Protein AF-A0A6S7JNU3-F1 (afdb_monomer)

Organism: Paramuricea clavata (NCBI:txid317549)

pLDDT: mean 73.4, std 26.97, range [26.23, 98.69]

Foldseek 3Di:
DDKDWPFDDDDDDDDDDDDDDDDDDDDDDDDDDDDDDPPDDPPDDDDLDDDDFDEWEDEPNWIKTADQPFQWIWIDDPSDTDTDDDGFPEWEAYLQGIWGAHPQQWIWGADACDPVRNRHDDIDTDDDGFPYKYDYHHRTIMGHD

Solvent-accessible surface area (backbone atoms only — not comparable to full-atom values): 9155 Å² total; per-residue (Å²): 135,60,84,47,72,63,81,56,97,76,86,90,80,92,85,88,88,85,91,81,88,80,77,92,74,84,88,81,81,88,83,82,86,91,79,96,71,85,77,84,73,73,92,66,88,74,85,84,82,91,69,80,69,69,39,72,28,72,27,78,92,45,37,36,32,16,21,79,90,75,14,46,29,33,36,59,50,99,92,41,79,42,82,45,91,66,60,24,62,38,50,18,34,17,63,49,39,40,37,30,20,26,92,81,20,41,32,33,38,56,36,72,58,40,96,92,36,74,85,33,79,50,74,44,78,48,90,65,65,25,78,43,59,47,34,39,56,75,58,36,37,40,33,36,100

Mean predicted aligned error: 12.1 Å

Secondary structure (DSSP, 8-state):
-PEEE--SS--------------S-------------------------SS---EEEEETTEEEEE-TTT-EEEEEETTEEEEEEEE-SEEEEETTEEEEE-TT-EEEEEE--BTTBTT-SEEEEEEEE-SEEEE-STT-EEEE-

Nearest PDB structures (foldseek):
  4rus-assembly3_E  TM=9.353E-01  e=7.979E-09  Cyprinus carpio
  6n01-assembly2_A  TM=5.503E-01  e=9.941E-02  Citrobacter koseri ATCC BAA-895
  8f5o-assembly1_F  TM=5.790E-01  e=1.498E-01  Leishmania tarentolae
  6zx9-assembly1_A  TM=4.313E-01  e=4.298E-01  Homo sapiens
  8r8r-assembly1_A  TM=2.812E-01  e=8.843E-02  Homo sapiens

Radius of gyration: 16.88 Å; Cα contacts (8 Å, |Δi|>4): 269; chains: 1; bounding box: 43×39×38 Å

Sequence (145 aa):
MLLKQIKPNVSPIFGFFILLSLSNEEIITATEAADNVTRQFSHEWKAVNEITITQIDSGGGQTWATRIDNGHIFALQNGAWIQIDGLLTHVTVGKSGVWGVNQGDDIFFRQGATPGAPYGIGWRKLDGLLKQIDAGSSGIVYGVD

Structure (mmCIF, N/CA/C/O backbone):
data_AF-A0A6S7JNU3-F1
#
_entry.id   AF-A0A6S7JNU3-F1
#
loop_
_atom_site.group_PDB
_atom_site.id
_atom_site.type_symbol
_atom_site.label_atom_id
_atom_site.label_alt_id
_atom_site.label_comp_id
_atom_site.label_asym_id
_atom_site.label_entity_id
_atom_site.label_seq_id
_atom_site.pdbx_PDB_ins_code
_atom_site.Cartn_x
_atom_site.Cartn_y
_atom_site.Cartn_z
_atom_site.occupancy
_atom_site.B_iso_or_equiv
_atom_site.auth_seq_id
_atom_site.auth_comp_id
_atom_site.auth_asym_id
_atom_site.auth_atom_id
_atom_site.pdbx_PDB_model_num
ATOM 1 N N . MET A 1 1 ? -6.536 -9.010 20.816 1.00 41.31 1 MET A N 1
ATOM 2 C CA . MET A 1 1 ? -5.802 -9.070 19.540 1.00 41.31 1 MET A CA 1
ATOM 3 C C . MET A 1 1 ? -6.269 -10.315 18.806 1.00 41.31 1 MET A C 1
ATOM 5 O O . MET A 1 1 ? -5.889 -11.410 19.206 1.00 41.31 1 MET A O 1
ATOM 9 N N . LEU A 1 2 ? -7.183 -10.169 17.842 1.00 39.56 2 LEU A N 1
ATOM 10 C CA . LEU A 1 2 ? -7.596 -11.268 16.967 1.00 39.56 2 LEU A CA 1
ATOM 11 C C . LEU A 1 2 ? -6.866 -11.119 15.629 1.00 39.56 2 LEU A C 1
ATOM 13 O O . LEU A 1 2 ? -6.884 -10.050 15.030 1.00 39.56 2 LEU A O 1
ATOM 17 N N . LEU A 1 3 ? -6.233 -12.195 15.160 1.00 30.33 3 LEU A N 1
ATOM 18 C CA . LEU A 1 3 ? -5.698 -12.265 13.804 1.00 30.33 3 LEU A CA 1
ATOM 19 C C . LEU A 1 3 ? -6.843 -12.642 12.864 1.00 30.33 3 LEU A C 1
ATOM 21 O O . LEU A 1 3 ? -7.423 -13.723 12.999 1.00 30.33 3 LEU A O 1
ATOM 25 N N . LYS A 1 4 ? -7.176 -11.765 11.918 1.00 41.12 4 LYS A N 1
ATOM 26 C CA . LYS A 1 4 ? -8.163 -12.061 10.875 1.00 41.12 4 LYS A CA 1
ATOM 27 C C . LYS A 1 4 ? -7.435 -12.383 9.572 1.00 41.12 4 LYS A C 1
ATOM 29 O O . LYS A 1 4 ? -6.571 -11.632 9.131 1.00 41.12 4 LYS A O 1
ATOM 34 N N . GLN A 1 5 ? -7.788 -13.509 8.955 1.00 38.88 5 GLN A N 1
ATOM 35 C CA . GLN A 1 5 ? -7.345 -13.876 7.608 1.00 38.88 5 GLN A CA 1
ATOM 36 C C . GLN A 1 5 ? -8.447 -13.522 6.605 1.00 38.88 5 GLN A C 1
ATOM 38 O O . GLN A 1 5 ? -9.581 -13.982 6.756 1.00 38.88 5 GLN A O 1
ATOM 43 N N . ILE A 1 6 ? -8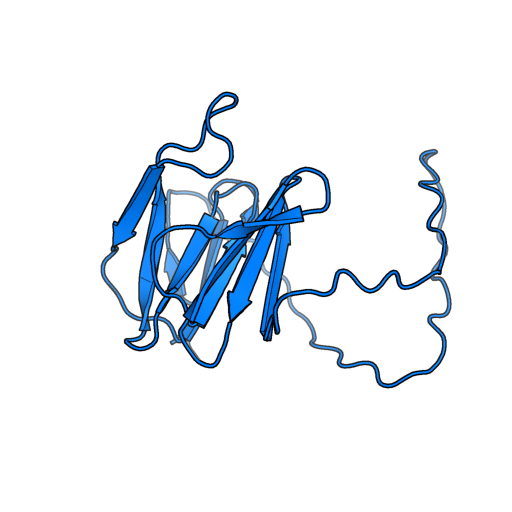.116 -12.765 5.557 1.00 45.22 6 ILE A N 1
ATOM 44 C CA . ILE A 1 6 ? -9.033 -12.486 4.443 1.00 45.22 6 ILE A CA 1
ATOM 45 C C . ILE A 1 6 ? -8.802 -13.582 3.390 1.00 45.22 6 ILE A C 1
ATOM 47 O O . ILE A 1 6 ? -7.807 -13.564 2.672 1.00 45.22 6 ILE A O 1
ATOM 51 N N . LYS A 1 7 ? -9.664 -14.606 3.346 1.00 35.78 7 LYS A N 1
ATOM 52 C CA . LYS A 1 7 ? -9.433 -15.820 2.534 1.00 35.78 7 LYS A CA 1
ATOM 53 C C . LYS A 1 7 ? -9.807 -15.647 1.051 1.00 35.78 7 LYS A C 1
ATOM 55 O O . LYS A 1 7 ? -10.945 -15.291 0.753 1.00 35.78 7 LYS A O 1
ATOM 60 N N . PRO A 1 8 ? -8.953 -16.136 0.135 1.00 33.09 8 PRO A N 1
ATOM 61 C CA . PRO A 1 8 ? -9.324 -17.148 -0.850 1.00 33.09 8 PRO A CA 1
ATOM 62 C C . PRO A 1 8 ? -8.636 -18.482 -0.493 1.00 33.09 8 PRO A C 1
ATOM 64 O O . PRO A 1 8 ? -7.469 -18.506 -0.122 1.00 33.09 8 PRO A O 1
ATOM 67 N N . ASN A 1 9 ? -9.393 -19.583 -0.531 1.00 38.06 9 ASN A N 1
ATOM 68 C CA . ASN A 1 9 ? -9.037 -20.930 -0.047 1.00 38.06 9 ASN A CA 1
ATOM 69 C C . ASN A 1 9 ? -7.554 -21.343 -0.166 1.00 38.06 9 ASN A C 1
ATOM 71 O O . ASN A 1 9 ? -7.126 -21.707 -1.256 1.00 38.06 9 ASN A O 1
ATOM 75 N N . VAL A 1 10 ? -6.846 -21.429 0.971 1.00 38.56 10 VAL A N 1
ATOM 76 C CA . VAL A 1 10 ? -5.834 -22.456 1.313 1.00 38.56 10 VAL A CA 1
ATOM 77 C C . VAL A 1 10 ? -5.488 -22.398 2.814 1.00 38.56 10 VAL A C 1
ATOM 79 O O . VAL A 1 10 ? -5.641 -21.364 3.465 1.00 38.56 10 VAL A O 1
ATOM 82 N N . SER A 1 11 ? -5.090 -23.548 3.367 1.00 29.86 11 SER A N 1
ATOM 83 C CA . SER A 1 11 ? -4.862 -23.833 4.796 1.00 29.86 11 SER A CA 1
ATOM 84 C C . SER A 1 11 ? -3.665 -23.085 5.418 1.00 29.86 11 SER A C 1
ATOM 86 O O . SER A 1 11 ? -2.698 -22.809 4.710 1.00 29.86 11 SER A O 1
ATOM 88 N N . PRO A 1 12 ? -3.678 -22.792 6.737 1.00 31.34 12 PRO A N 1
ATOM 89 C CA . PRO A 1 12 ? -2.634 -22.001 7.388 1.00 31.34 12 PRO A CA 1
ATOM 90 C C . PRO A 1 12 ? -1.397 -22.835 7.756 1.00 31.34 12 PRO A C 1
ATOM 92 O O . PRO A 1 12 ? -1.510 -23.987 8.173 1.00 31.34 12 PRO A O 1
ATOM 95 N N . ILE A 1 13 ? -0.221 -22.207 7.681 1.00 33.75 13 ILE A N 1
ATOM 96 C CA . ILE A 1 13 ? 1.010 -22.646 8.349 1.00 33.75 13 ILE A CA 1
ATOM 97 C C . ILE A 1 13 ? 1.402 -21.514 9.311 1.00 33.75 13 ILE A C 1
ATOM 99 O O . ILE A 1 13 ? 1.423 -20.351 8.913 1.00 33.75 13 ILE A O 1
ATOM 103 N N . PHE A 1 14 ? 1.634 -21.845 10.584 1.00 30.08 14 PHE A N 1
ATOM 104 C CA . PHE A 1 14 ? 1.961 -20.897 11.656 1.00 30.08 14 PHE A CA 1
ATOM 105 C C . PHE A 1 14 ? 3.449 -20.507 11.644 1.00 30.08 14 PHE A C 1
ATOM 107 O O . PHE A 1 14 ? 4.309 -21.371 11.493 1.00 30.08 14 PHE A O 1
ATOM 114 N N . GLY A 1 15 ? 3.746 -19.228 11.895 1.00 26.64 15 GLY A N 1
ATOM 115 C CA . GLY A 1 15 ? 5.094 -18.710 12.154 1.00 26.64 15 GLY A CA 1
ATOM 116 C C . GLY A 1 15 ? 5.039 -17.303 12.764 1.00 26.64 15 GLY A C 1
ATOM 117 O O . GLY A 1 15 ? 4.193 -16.502 12.384 1.00 26.64 15 GLY A O 1
ATOM 118 N N . PHE A 1 16 ? 5.894 -17.039 13.752 1.00 27.78 16 PHE A N 1
ATOM 119 C CA . PHE A 1 16 ? 5.890 -15.898 14.684 1.00 27.78 16 PHE A CA 1
ATOM 120 C C . PHE A 1 16 ? 7.204 -15.084 14.527 1.00 27.78 16 PHE A C 1
ATOM 122 O O . PHE A 1 16 ? 8.195 -15.664 14.094 1.00 27.78 16 PHE A O 1
ATOM 129 N N . PHE A 1 17 ? 7.199 -13.806 14.961 1.00 28.17 17 PHE A N 1
ATOM 130 C CA . PHE A 1 17 ? 8.292 -12.982 15.564 1.00 28.17 17 PHE A CA 1
ATOM 131 C C . PHE A 1 17 ? 8.694 -11.624 14.907 1.00 28.17 17 PHE A C 1
ATOM 133 O O . PHE A 1 17 ? 9.189 -11.567 13.792 1.00 28.17 17 PHE A O 1
ATOM 140 N N . ILE A 1 18 ? 8.559 -10.583 15.761 1.00 26.56 18 ILE A N 1
ATOM 141 C CA . ILE A 1 18 ? 9.455 -9.451 16.145 1.00 26.56 18 ILE A CA 1
ATOM 142 C C . ILE A 1 18 ? 9.630 -8.209 15.239 1.00 26.56 18 ILE A C 1
ATOM 144 O O . ILE A 1 18 ? 10.133 -8.272 14.127 1.00 26.56 18 ILE A O 1
ATOM 148 N N . LEU A 1 19 ? 9.318 -7.046 15.844 1.00 29.42 19 LEU A N 1
ATOM 149 C CA . LEU A 1 19 ? 9.726 -5.679 15.478 1.00 29.42 19 LEU A CA 1
ATOM 150 C C . LEU A 1 19 ? 11.187 -5.404 15.880 1.00 29.42 19 LEU A C 1
ATOM 152 O O . LEU A 1 19 ? 11.559 -5.703 17.014 1.00 29.42 19 LEU A O 1
ATOM 156 N N . LEU A 1 20 ? 11.954 -4.693 15.048 1.00 26.23 20 LEU A N 1
ATOM 157 C CA . LEU A 1 20 ? 13.133 -3.943 15.500 1.00 26.23 20 LEU A 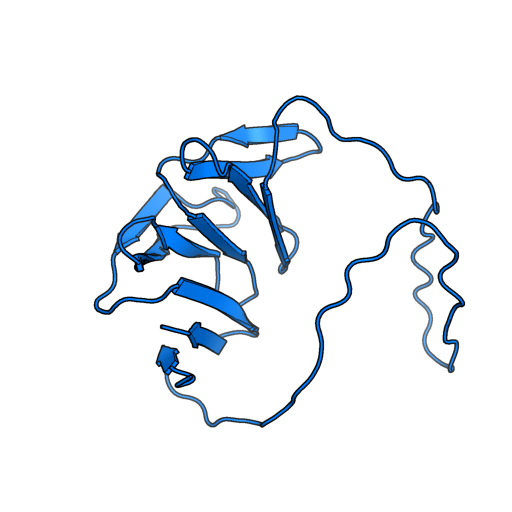CA 1
ATOM 158 C C . LEU A 1 20 ? 13.132 -2.527 14.909 1.00 26.23 20 LEU A C 1
ATOM 160 O O . LEU A 1 20 ? 13.166 -2.336 13.698 1.00 26.23 20 LEU A O 1
ATOM 164 N N . SER A 1 21 ? 13.104 -1.542 15.808 1.00 30.03 21 SER A N 1
ATOM 165 C CA . SER A 1 21 ? 13.652 -0.201 15.596 1.00 30.03 21 SER A CA 1
ATOM 166 C C . SER A 1 21 ? 15.161 -0.301 15.809 1.00 30.03 21 SER A C 1
ATOM 168 O O . SER A 1 21 ? 15.582 -0.868 16.818 1.00 30.03 21 SER A O 1
ATOM 170 N N . LEU A 1 22 ? 15.968 0.231 14.894 1.00 30.75 22 LEU A N 1
ATOM 171 C CA . LEU A 1 22 ? 17.404 0.386 15.108 1.00 30.75 22 LEU A CA 1
ATOM 172 C C . LEU A 1 22 ? 17.752 1.871 15.023 1.00 30.75 22 LEU A C 1
ATOM 174 O O . LEU A 1 22 ? 17.827 2.457 13.946 1.00 30.75 22 LEU A O 1
ATOM 178 N N . SER A 1 23 ? 17.959 2.472 16.195 1.00 34.88 23 SER A N 1
ATOM 179 C CA . SER A 1 23 ? 18.891 3.584 16.337 1.00 34.88 23 SER A CA 1
ATOM 180 C C . SER A 1 23 ? 20.285 3.068 16.001 1.00 34.88 23 SER A C 1
ATOM 182 O O . SER A 1 23 ? 20.664 2.015 16.505 1.00 34.88 23 SER A O 1
ATOM 184 N N . ASN A 1 24 ? 20.996 3.811 15.153 1.00 41.59 24 ASN A N 1
ATOM 185 C CA . ASN A 1 24 ? 22.418 3.695 14.833 1.00 41.59 24 ASN A CA 1
ATOM 186 C C . ASN A 1 24 ? 23.214 2.783 15.780 1.00 41.59 24 ASN A C 1
ATOM 188 O O . ASN A 1 24 ? 23.528 3.218 16.881 1.00 41.59 24 ASN A O 1
ATOM 192 N N . GLU A 1 25 ? 23.536 1.568 15.332 1.00 40.50 25 GLU A N 1
ATOM 193 C CA . GLU A 1 25 ? 24.830 0.891 15.508 1.00 40.50 25 GLU A CA 1
ATOM 194 C C . GLU A 1 25 ? 24.773 -0.512 14.859 1.00 40.50 25 GLU A C 1
ATOM 196 O O . GLU A 1 25 ? 23.842 -1.277 15.084 1.00 40.50 25 GLU A O 1
ATOM 201 N N . GLU A 1 26 ? 25.737 -0.764 13.963 1.00 35.72 26 GLU A N 1
ATOM 202 C CA . GLU A 1 26 ? 26.205 -2.041 13.384 1.00 35.72 26 GLU A CA 1
ATOM 203 C C . GLU A 1 26 ? 25.251 -3.251 13.270 1.00 35.72 26 GLU A C 1
ATOM 205 O O . GLU A 1 26 ? 24.908 -3.917 14.243 1.00 35.72 26 GLU A O 1
ATOM 210 N N . ILE A 1 27 ? 24.969 -3.672 12.028 1.00 39.25 27 ILE A N 1
ATOM 211 C CA . ILE A 1 27 ? 24.457 -5.021 11.745 1.00 39.25 27 ILE A CA 1
ATOM 212 C C . ILE A 1 27 ? 25.642 -5.972 11.540 1.00 39.25 27 ILE A C 1
ATOM 214 O O . ILE A 1 27 ? 26.380 -5.865 10.561 1.00 39.25 27 ILE A O 1
ATOM 218 N N . ILE A 1 28 ? 25.779 -6.937 12.450 1.00 35.44 28 ILE A N 1
ATOM 219 C CA . ILE A 1 28 ? 26.659 -8.104 12.327 1.00 35.44 28 ILE A CA 1
ATOM 220 C C . ILE A 1 28 ? 25.981 -9.117 11.389 1.00 35.44 28 ILE A C 1
ATOM 222 O O . ILE A 1 28 ? 24.841 -9.525 11.609 1.00 35.44 28 ILE A O 1
ATOM 226 N N . THR A 1 29 ? 26.672 -9.522 10.324 1.00 37.34 29 THR A N 1
ATOM 227 C CA . THR A 1 29 ? 26.210 -10.523 9.349 1.00 37.34 29 THR A CA 1
ATOM 228 C C . THR A 1 29 ? 26.058 -11.909 9.977 1.00 37.34 29 THR A C 1
ATOM 230 O O . THR A 1 29 ? 27.020 -12.439 10.531 1.00 37.34 29 THR A O 1
ATOM 233 N N . ALA A 1 30 ? 24.900 -12.549 9.794 1.00 31.06 30 ALA A N 1
ATOM 234 C CA . ALA A 1 30 ? 24.773 -13.999 9.919 1.00 31.06 30 ALA A CA 1
ATOM 235 C C . ALA A 1 30 ? 25.108 -14.646 8.565 1.00 31.06 30 ALA A C 1
ATOM 237 O O . ALA A 1 30 ? 24.357 -14.519 7.599 1.00 31.06 30 ALA A O 1
ATOM 238 N N . THR A 1 31 ? 26.255 -15.315 8.478 1.00 38.31 31 THR A N 1
ATOM 239 C CA . THR A 1 31 ? 26.598 -16.233 7.383 1.00 38.31 31 THR A CA 1
ATOM 240 C C . THR A 1 31 ? 26.246 -17.656 7.782 1.00 38.31 31 THR A C 1
ATOM 242 O O . THR A 1 31 ? 26.846 -18.127 8.740 1.00 38.31 31 THR A O 1
ATOM 245 N N . GLU A 1 32 ? 25.426 -18.364 6.996 1.00 35.72 32 GLU A N 1
ATOM 246 C CA . GLU A 1 32 ? 25.617 -19.802 6.748 1.00 35.72 32 GLU A CA 1
ATOM 247 C C . GLU A 1 32 ? 25.282 -20.179 5.287 1.00 35.72 32 GLU A C 1
ATOM 249 O O . GLU A 1 32 ? 24.205 -19.911 4.766 1.00 35.72 32 GLU A O 1
ATOM 254 N N . ALA A 1 33 ? 26.325 -20.730 4.662 1.00 34.25 33 ALA A N 1
ATOM 255 C CA . ALA A 1 33 ? 26.515 -21.540 3.458 1.00 34.25 33 ALA A CA 1
ATOM 256 C C . ALA A 1 33 ? 25.406 -21.802 2.405 1.00 34.25 33 ALA A C 1
ATOM 258 O O . ALA A 1 33 ? 24.314 -22.274 2.695 1.00 34.25 33 ALA A O 1
ATOM 259 N N . ALA A 1 34 ? 25.895 -21.722 1.154 1.00 36.38 34 ALA A N 1
ATOM 260 C CA . ALA A 1 34 ? 25.511 -22.459 -0.059 1.00 36.38 34 ALA A CA 1
ATOM 261 C C . ALA A 1 34 ? 24.224 -22.038 -0.793 1.00 36.38 34 ALA A C 1
ATOM 263 O O . ALA A 1 34 ? 23.197 -22.695 -0.711 1.00 36.38 34 ALA A O 1
ATOM 264 N N . ASP A 1 35 ? 24.310 -20.955 -1.574 1.00 32.38 35 ASP A N 1
ATOM 265 C CA . ASP A 1 35 ? 24.226 -21.019 -3.044 1.00 32.38 35 ASP A CA 1
ATOM 266 C C . ASP A 1 35 ? 24.365 -19.612 -3.661 1.00 32.38 35 ASP A C 1
ATOM 268 O O . ASP A 1 35 ? 23.918 -18.596 -3.129 1.00 32.38 35 ASP A O 1
ATOM 272 N N . ASN A 1 36 ? 25.088 -19.546 -4.776 1.00 39.69 36 ASN A N 1
ATOM 273 C CA . ASN A 1 36 ? 25.667 -18.336 -5.356 1.00 39.69 36 ASN A CA 1
ATOM 274 C C . ASN A 1 36 ? 24.635 -17.355 -5.945 1.00 39.69 36 ASN A C 1
ATOM 276 O O . ASN A 1 36 ? 24.306 -17.461 -7.122 1.00 39.69 36 ASN A O 1
ATOM 280 N N . VAL A 1 37 ? 24.231 -16.330 -5.184 1.00 29.97 37 VAL A N 1
ATOM 281 C CA . VAL A 1 37 ? 23.896 -14.985 -5.704 1.00 29.97 37 VAL A CA 1
ATOM 282 C C . VAL A 1 37 ? 24.281 -13.939 -4.648 1.00 29.97 37 VAL A C 1
ATOM 284 O O . VAL A 1 37 ? 23.451 -13.494 -3.857 1.00 29.97 37 VAL A O 1
ATOM 287 N N . THR A 1 38 ? 25.544 -13.516 -4.612 1.00 31.78 38 THR A N 1
ATOM 288 C CA . THR A 1 38 ? 25.939 -12.337 -3.830 1.00 31.78 38 THR A CA 1
ATOM 289 C C . THR A 1 38 ? 25.425 -11.084 -4.540 1.00 31.78 38 THR A C 1
ATOM 291 O O . THR A 1 38 ? 26.069 -10.529 -5.427 1.00 31.78 38 THR A O 1
ATOM 294 N N . ARG A 1 39 ? 24.226 -10.615 -4.175 1.00 36.03 39 ARG A N 1
ATOM 295 C CA . ARG A 1 39 ? 23.838 -9.232 -4.480 1.00 36.03 39 ARG A CA 1
ATOM 296 C C . ARG A 1 39 ? 24.720 -8.328 -3.625 1.00 36.03 39 ARG A C 1
ATOM 298 O O . ARG A 1 39 ? 24.614 -8.329 -2.405 1.00 36.03 39 ARG A O 1
ATOM 305 N N . GLN A 1 40 ? 25.632 -7.612 -4.269 1.00 33.91 40 GLN A N 1
ATOM 306 C CA . GLN A 1 40 ? 26.480 -6.616 -3.630 1.00 33.91 40 GLN A CA 1
ATOM 307 C C . GLN A 1 40 ? 25.584 -5.498 -3.075 1.00 33.91 40 GLN A C 1
ATOM 309 O O . GLN A 1 40 ? 25.039 -4.701 -3.835 1.00 33.91 40 GLN A O 1
ATOM 314 N N . PHE A 1 41 ? 25.397 -5.457 -1.756 1.00 41.38 41 PHE A N 1
ATOM 315 C CA . PHE A 1 41 ? 24.778 -4.320 -1.085 1.00 41.38 41 PHE A CA 1
ATOM 316 C C . PHE A 1 41 ? 25.881 -3.299 -0.795 1.00 41.38 41 PHE A C 1
ATOM 318 O O . PHE A 1 41 ? 26.767 -3.537 0.028 1.00 41.38 41 PHE A O 1
ATOM 325 N N . SER A 1 42 ? 25.864 -2.157 -1.483 1.00 42.97 42 SER A N 1
ATOM 326 C CA . SER A 1 42 ? 26.523 -0.967 -0.949 1.00 42.97 42 SER A CA 1
ATOM 327 C C . SER A 1 42 ? 25.815 -0.629 0.363 1.00 42.97 42 SER A C 1
ATOM 329 O O . SER A 1 42 ? 24.611 -0.386 0.357 1.00 42.97 42 SER A O 1
ATOM 331 N N . HIS A 1 43 ? 26.541 -0.615 1.479 1.00 48.31 43 HIS A N 1
ATOM 332 C CA . HIS A 1 43 ? 26.018 -0.280 2.813 1.00 48.31 43 HIS A CA 1
ATOM 333 C C . HIS A 1 43 ? 25.749 1.232 2.970 1.00 48.31 43 HIS A C 1
ATOM 335 O O . HIS A 1 43 ? 25.740 1.774 4.072 1.00 48.31 43 HIS A O 1
ATOM 341 N N . GLU A 1 44 ? 25.567 1.934 1.854 1.00 46.31 44 GLU A N 1
ATOM 342 C CA . GLU A 1 44 ? 25.343 3.367 1.809 1.00 46.31 44 GLU A CA 1
ATOM 343 C C . GLU A 1 44 ? 23.841 3.631 1.809 1.00 46.31 44 GLU A C 1
ATOM 345 O O . GLU A 1 44 ? 23.129 3.347 0.841 1.00 46.31 44 GLU A O 1
ATOM 350 N N . TRP A 1 45 ? 23.354 4.199 2.908 1.00 53.16 45 TRP A N 1
ATOM 351 C CA . TRP A 1 45 ? 22.011 4.753 2.964 1.00 53.16 45 TRP A CA 1
ATOM 352 C C . TRP A 1 45 ? 21.933 5.959 2.035 1.00 53.16 45 TRP A C 1
ATOM 354 O O . TRP A 1 45 ? 22.454 7.035 2.333 1.00 53.16 45 TRP A O 1
ATOM 364 N N . LYS A 1 46 ? 21.254 5.790 0.901 1.00 50.72 46 LYS A N 1
ATOM 365 C CA . LYS A 1 46 ? 20.914 6.903 0.023 1.00 50.72 46 LYS A CA 1
ATOM 366 C C . LYS A 1 46 ? 19.553 7.451 0.426 1.00 50.72 46 LYS A C 1
ATOM 368 O O . LYS A 1 46 ? 18.534 6.797 0.218 1.00 50.72 46 LYS A O 1
ATOM 373 N N . ALA A 1 47 ? 19.538 8.662 0.973 1.00 51.66 47 ALA A N 1
ATOM 374 C CA . ALA A 1 47 ? 18.292 9.383 1.181 1.00 51.66 47 ALA A CA 1
ATOM 375 C C . ALA A 1 47 ? 17.594 9.604 -0.172 1.00 51.66 47 ALA A C 1
ATOM 377 O O . ALA A 1 47 ? 18.190 10.132 -1.114 1.00 51.66 47 ALA A O 1
ATOM 378 N N . VAL A 1 48 ? 16.331 9.194 -0.266 1.00 54.41 48 VAL A N 1
ATOM 379 C CA . VAL A 1 48 ? 15.461 9.434 -1.424 1.00 54.41 48 VAL A CA 1
ATOM 380 C C . VAL A 1 48 ? 14.454 10.508 -0.995 1.00 54.41 48 VAL A C 1
ATOM 382 O O . VAL A 1 48 ? 13.325 10.192 -0.633 1.00 54.41 48 VAL A O 1
ATOM 385 N N . ASN A 1 49 ? 14.890 11.772 -0.915 1.00 54.16 49 ASN A N 1
ATOM 386 C CA . ASN A 1 49 ? 14.106 12.856 -0.302 1.00 54.16 49 ASN A CA 1
ATOM 387 C C . ASN A 1 49 ? 13.393 13.749 -1.324 1.00 54.16 49 ASN A C 1
ATOM 389 O O . ASN A 1 49 ? 14.077 14.479 -2.029 1.00 54.16 49 ASN A O 1
ATOM 393 N N . GLU A 1 50 ? 12.052 13.779 -1.251 1.00 58.19 50 GLU A N 1
ATOM 394 C CA . GLU A 1 50 ? 11.178 14.970 -1.433 1.00 58.19 50 GLU A CA 1
ATOM 395 C C . GLU A 1 50 ? 9.859 14.883 -0.609 1.00 58.19 50 GLU A C 1
ATOM 397 O O . GLU A 1 50 ? 9.117 15.859 -0.515 1.00 58.19 50 GLU A O 1
ATOM 402 N N . ILE A 1 51 ? 9.542 13.734 0.016 1.00 62.09 51 ILE A N 1
ATOM 403 C CA . ILE A 1 51 ? 8.257 13.469 0.692 1.00 62.09 51 ILE A CA 1
ATOM 404 C C . ILE A 1 51 ? 8.510 12.823 2.062 1.00 62.09 51 ILE A C 1
ATOM 406 O O . ILE A 1 51 ? 9.282 11.871 2.169 1.00 62.09 51 ILE A O 1
ATOM 410 N N . THR A 1 52 ? 7.835 13.305 3.109 1.00 71.81 52 THR A N 1
ATOM 411 C CA . THR A 1 52 ? 7.891 12.722 4.462 1.00 71.81 52 THR A CA 1
ATOM 412 C C . THR A 1 52 ? 7.080 11.428 4.538 1.00 71.81 52 THR A C 1
ATOM 414 O O . THR A 1 52 ? 5.915 11.447 4.918 1.00 71.81 52 THR A O 1
ATOM 417 N N . ILE A 1 53 ? 7.675 10.297 4.169 1.00 74.06 53 ILE A N 1
ATOM 418 C CA . ILE A 1 53 ? 7.031 8.979 4.271 1.00 74.06 53 ILE A CA 1
ATOM 419 C C . ILE A 1 53 ? 7.007 8.511 5.727 1.00 74.06 53 ILE A C 1
ATOM 421 O O . ILE A 1 53 ? 7.990 8.667 6.449 1.00 74.06 53 ILE A O 1
ATOM 425 N N . THR A 1 54 ? 5.897 7.909 6.151 1.00 78.75 54 THR A N 1
ATOM 426 C CA . THR A 1 54 ? 5.719 7.432 7.534 1.00 78.75 54 THR A CA 1
ATOM 427 C C . THR A 1 54 ? 5.445 5.947 7.652 1.00 78.75 54 THR A C 1
ATOM 429 O O . THR A 1 54 ? 5.718 5.361 8.695 1.00 78.75 54 THR A O 1
ATOM 432 N N . GLN A 1 55 ? 4.922 5.332 6.598 1.00 91.62 55 GLN A N 1
ATOM 433 C CA . GLN A 1 55 ? 4.825 3.886 6.492 1.00 91.62 55 GLN A CA 1
ATOM 434 C C . GLN A 1 55 ? 5.222 3.484 5.074 1.00 91.62 55 GLN A C 1
ATOM 436 O O . GLN A 1 55 ? 4.937 4.200 4.115 1.00 91.62 55 GLN A O 1
ATOM 441 N N . ILE A 1 56 ? 5.947 2.377 4.962 1.00 92.75 56 ILE A N 1
ATOM 442 C CA . ILE A 1 56 ? 6.477 1.843 3.711 1.00 92.75 56 ILE A CA 1
ATOM 443 C C . ILE A 1 56 ? 6.420 0.320 3.765 1.00 92.75 56 ILE A C 1
ATOM 445 O O . ILE A 1 56 ? 6.638 -0.269 4.823 1.00 92.75 56 ILE A O 1
ATOM 449 N N . ASP A 1 57 ? 6.156 -0.302 2.625 1.00 95.88 57 ASP A N 1
ATOM 450 C CA . ASP A 1 57 ? 6.299 -1.739 2.435 1.00 95.88 57 ASP A CA 1
ATOM 451 C C . ASP A 1 57 ? 6.951 -2.032 1.078 1.00 95.88 57 ASP A C 1
ATOM 453 O O . ASP A 1 57 ? 6.824 -1.261 0.120 1.00 95.88 57 ASP A O 1
ATOM 457 N N . SER A 1 58 ? 7.709 -3.123 1.004 1.00 92.31 58 SER A N 1
ATOM 458 C CA . SER A 1 58 ? 8.424 -3.547 -0.198 1.00 92.31 58 SER A CA 1
ATOM 459 C C . SER A 1 58 ? 8.304 -5.048 -0.405 1.00 92.31 58 SER A C 1
ATOM 461 O O . SER A 1 58 ? 8.800 -5.852 0.378 1.00 92.31 58 SER A O 1
ATOM 463 N N . GLY A 1 59 ? 7.727 -5.424 -1.541 1.00 90.06 59 GLY A N 1
ATOM 464 C CA . GLY A 1 59 ? 7.441 -6.807 -1.881 1.00 90.06 59 GLY A CA 1
ATOM 465 C C . GLY A 1 59 ? 7.045 -6.941 -3.345 1.00 90.06 59 GLY A C 1
ATOM 466 O O . GLY A 1 59 ? 6.634 -5.987 -4.002 1.00 90.06 59 GLY A O 1
ATOM 467 N N . GLY A 1 60 ? 7.257 -8.127 -3.921 1.00 84.44 60 GLY A N 1
ATOM 468 C CA . GLY A 1 60 ? 6.905 -8.387 -5.324 1.00 84.44 60 GLY A CA 1
ATOM 469 C C . GLY A 1 60 ? 7.621 -7.497 -6.356 1.00 84.44 60 GLY A C 1
ATOM 470 O O . GLY A 1 60 ? 7.145 -7.382 -7.480 1.00 84.44 60 GLY A O 1
ATOM 471 N N . GLY A 1 61 ? 8.748 -6.872 -5.993 1.00 88.69 61 GLY A N 1
ATOM 472 C CA . GLY A 1 61 ? 9.486 -5.945 -6.861 1.00 88.69 61 GLY A CA 1
ATOM 473 C C . GLY A 1 61 ? 8.919 -4.523 -6.903 1.00 88.69 61 GLY A C 1
ATOM 474 O O . GLY A 1 61 ? 9.347 -3.730 -7.736 1.00 88.69 61 GLY A O 1
ATOM 475 N N . GLN A 1 62 ? 7.972 -4.198 -6.023 1.00 93.44 62 GLN A N 1
ATOM 476 C CA . GLN A 1 62 ? 7.411 -2.862 -5.870 1.00 93.44 62 GLN A CA 1
ATOM 477 C C . GLN A 1 62 ? 7.665 -2.344 -4.454 1.00 93.44 62 GLN A C 1
ATOM 479 O O . GLN A 1 62 ? 7.838 -3.125 -3.518 1.00 93.44 62 GLN A O 1
ATOM 484 N N . THR A 1 63 ? 7.627 -1.025 -4.307 1.00 93.44 63 THR A N 1
ATOM 485 C CA . THR A 1 63 ? 7.701 -0.343 -3.016 1.00 93.44 63 THR A CA 1
ATOM 486 C C . THR A 1 63 ? 6.573 0.673 -2.951 1.00 93.44 63 THR A C 1
ATOM 488 O O . THR A 1 63 ? 6.421 1.483 -3.868 1.00 93.44 63 THR A O 1
ATOM 491 N N . TRP A 1 64 ? 5.786 0.608 -1.882 1.00 95.62 64 TRP A N 1
ATOM 492 C CA . TRP A 1 64 ? 4.621 1.454 -1.641 1.00 95.62 64 TRP A CA 1
ATOM 493 C C . TRP A 1 64 ? 4.743 2.139 -0.289 1.00 95.62 64 TRP A C 1
ATOM 495 O O . TRP A 1 64 ? 5.347 1.593 0.629 1.00 95.62 64 TRP A O 1
ATOM 505 N N . ALA A 1 65 ? 4.180 3.335 -0.174 1.00 93.56 65 ALA A N 1
ATOM 506 C CA . ALA A 1 65 ? 4.307 4.167 1.007 1.00 93.56 65 ALA A CA 1
ATOM 507 C C . ALA A 1 65 ? 3.055 5.007 1.269 1.00 93.56 65 ALA A C 1
ATOM 509 O O . ALA A 1 65 ? 2.325 5.349 0.337 1.00 93.56 65 ALA A O 1
ATOM 510 N N . THR A 1 66 ? 2.853 5.390 2.530 1.00 92.75 66 THR A N 1
ATOM 511 C CA . THR A 1 66 ? 1.860 6.388 2.946 1.00 92.75 66 THR A CA 1
ATOM 512 C C . THR A 1 66 ? 2.505 7.536 3.722 1.00 92.75 66 THR A C 1
ATOM 514 O O . THR A 1 66 ? 3.608 7.422 4.277 1.00 92.75 66 THR A O 1
ATOM 517 N N . ARG A 1 67 ? 1.789 8.663 3.762 1.00 86.44 67 ARG A N 1
ATOM 518 C CA . ARG A 1 67 ? 2.120 9.862 4.540 1.00 86.44 67 ARG A CA 1
ATOM 519 C C . ARG A 1 67 ? 1.166 9.995 5.734 1.00 86.44 67 ARG A C 1
ATOM 521 O O . ARG A 1 67 ? -0.042 9.939 5.540 1.00 86.44 67 ARG A O 1
ATOM 528 N N . ILE A 1 68 ? 1.668 10.204 6.954 1.00 73.25 68 ILE A N 1
ATOM 529 C CA . ILE A 1 68 ? 0.817 10.181 8.165 1.00 73.25 68 ILE A CA 1
ATOM 530 C C . ILE A 1 68 ? -0.136 11.372 8.262 1.00 73.25 68 ILE A C 1
ATOM 532 O O . ILE A 1 68 ? -1.193 11.273 8.872 1.00 73.25 68 ILE A O 1
ATOM 536 N N . ASP A 1 69 ? 0.252 12.517 7.708 1.00 76.56 69 ASP A N 1
ATOM 537 C CA . ASP A 1 69 ? -0.443 13.788 7.906 1.00 76.56 69 ASP A CA 1
ATOM 538 C C . ASP A 1 69 ? -1.692 13.927 7.035 1.00 76.56 69 ASP A C 1
ATOM 540 O O . ASP A 1 69 ? -2.656 14.565 7.450 1.00 76.56 69 ASP A O 1
ATOM 544 N N . ASN A 1 70 ? -1.686 13.337 5.841 1.00 82.38 70 ASN A N 1
ATOM 545 C CA . ASN A 1 70 ? -2.810 13.402 4.912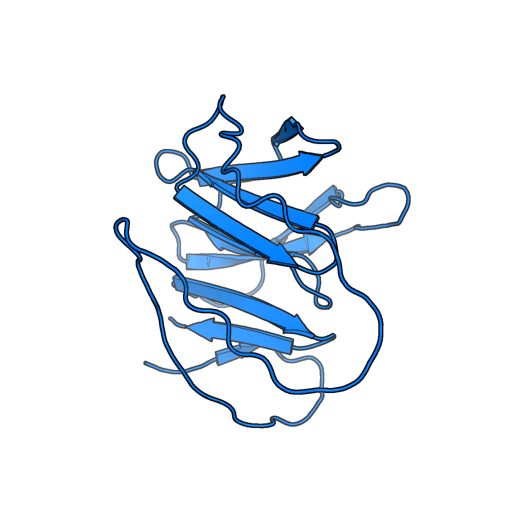 1.00 82.38 70 ASN A CA 1
ATOM 546 C C . ASN A 1 70 ? -3.212 12.050 4.311 1.00 82.38 70 ASN A C 1
ATOM 548 O O . ASN A 1 70 ? -4.201 11.996 3.589 1.00 82.38 70 ASN A O 1
ATOM 552 N N . GLY A 1 71 ? -2.484 10.968 4.593 1.00 90.50 71 GLY A N 1
ATOM 553 C CA . GLY A 1 71 ? -2.759 9.633 4.064 1.00 90.50 71 GLY A CA 1
ATOM 554 C C . GLY A 1 71 ? -2.391 9.443 2.591 1.00 90.50 71 GLY A C 1
ATOM 555 O O . GLY A 1 71 ? -2.743 8.414 2.022 1.00 90.50 71 GLY A O 1
ATOM 556 N N . HIS A 1 72 ? -1.720 10.401 1.938 1.00 93.94 72 HIS A N 1
ATOM 557 C CA . HIS A 1 72 ? -1.352 10.266 0.526 1.00 93.94 72 HIS A CA 1
ATOM 558 C C . HIS A 1 72 ? -0.511 9.012 0.294 1.00 93.94 72 HIS A C 1
ATOM 560 O O . HIS A 1 72 ? 0.407 8.710 1.061 1.00 93.94 72 HIS A O 1
ATOM 566 N N . ILE A 1 73 ? -0.821 8.318 -0.797 1.00 96.06 73 ILE A N 1
ATOM 567 C CA . ILE A 1 73 ? -0.201 7.054 -1.174 1.00 96.06 73 ILE A CA 1
ATOM 568 C C . ILE A 1 73 ? 0.830 7.323 -2.262 1.00 96.06 73 ILE A C 1
ATOM 570 O O . ILE A 1 73 ? 0.576 8.081 -3.202 1.00 96.06 73 ILE A O 1
ATOM 574 N N . PHE A 1 74 ? 1.978 6.667 -2.164 1.00 92.88 74 PHE A N 1
ATOM 575 C CA . PHE A 1 74 ? 3.038 6.758 -3.155 1.00 92.88 74 PHE A CA 1
ATOM 576 C C . PHE A 1 74 ? 3.541 5.373 -3.536 1.00 92.88 74 PHE A C 1
ATOM 578 O O . PHE A 1 74 ? 3.582 4.464 -2.709 1.00 92.88 74 PHE A O 1
ATOM 585 N N . ALA A 1 75 ? 3.963 5.229 -4.786 1.00 93.75 75 ALA A N 1
ATOM 586 C CA . ALA A 1 75 ? 4.697 4.065 -5.256 1.00 93.75 75 ALA A CA 1
ATOM 587 C C . ALA A 1 75 ? 6.051 4.502 -5.819 1.00 93.75 75 ALA A C 1
ATOM 589 O O . ALA A 1 75 ? 6.166 5.572 -6.419 1.00 93.75 75 ALA A O 1
ATOM 590 N N . LEU A 1 76 ? 7.087 3.690 -5.620 1.00 89.00 76 LEU A N 1
ATOM 591 C CA . LEU A 1 76 ? 8.408 3.968 -6.173 1.00 89.00 76 LEU A CA 1
ATOM 592 C C . LEU A 1 76 ? 8.480 3.456 -7.617 1.00 89.00 76 LEU A C 1
ATOM 594 O O . LEU A 1 76 ? 8.300 2.263 -7.881 1.00 89.00 76 LEU A O 1
ATOM 598 N N . GLN A 1 77 ? 8.772 4.358 -8.550 1.00 87.06 77 GLN A N 1
ATOM 599 C CA . GLN A 1 77 ? 8.951 4.072 -9.968 1.00 87.06 77 GLN A CA 1
ATOM 600 C C . GLN A 1 77 ? 10.280 4.649 -10.451 1.00 87.06 77 GLN A C 1
ATOM 602 O O . GLN A 1 77 ? 10.488 5.857 -10.418 1.00 87.06 77 GLN A O 1
ATOM 607 N N . ASN A 1 78 ? 11.188 3.792 -10.929 1.00 85.25 78 ASN A N 1
ATOM 608 C CA . ASN A 1 78 ? 12.479 4.209 -11.499 1.00 85.25 78 ASN A CA 1
ATOM 609 C C . ASN A 1 78 ? 13.285 5.168 -10.594 1.00 85.25 78 ASN A C 1
ATOM 611 O O . ASN A 1 78 ? 13.953 6.077 -11.078 1.00 85.25 78 ASN A O 1
ATOM 615 N N . GLY A 1 79 ? 13.210 4.972 -9.273 1.00 78.44 79 GLY A N 1
ATOM 616 C CA . GLY A 1 79 ? 13.899 5.810 -8.285 1.00 78.44 79 GLY A CA 1
ATOM 617 C C . GLY A 1 79 ? 13.185 7.116 -7.921 1.00 78.44 79 GLY A C 1
ATOM 618 O O . GLY A 1 79 ? 13.724 7.873 -7.120 1.00 78.44 79 GLY A O 1
ATOM 619 N N . ALA A 1 80 ? 11.991 7.369 -8.460 1.00 79.12 80 ALA A N 1
ATOM 620 C CA . ALA A 1 80 ? 11.154 8.517 -8.127 1.00 79.12 80 ALA A CA 1
ATOM 621 C C . ALA A 1 80 ? 9.819 8.072 -7.515 1.00 79.12 80 ALA A C 1
ATOM 623 O O . ALA A 1 80 ? 9.245 7.055 -7.906 1.00 79.12 80 ALA A O 1
ATOM 624 N N . TRP A 1 81 ? 9.316 8.838 -6.550 1.00 86.38 81 TRP A N 1
ATOM 625 C CA . TRP A 1 81 ? 7.996 8.608 -5.972 1.00 86.38 81 TRP A CA 1
ATOM 626 C C . TRP A 1 81 ? 6.917 9.170 -6.891 1.00 86.38 81 TRP A C 1
ATOM 628 O O . TRP A 1 81 ? 6.943 10.349 -7.236 1.00 86.38 81 TRP A O 1
ATOM 638 N N . ILE A 1 82 ? 5.949 8.334 -7.254 1.00 91.12 82 ILE A N 1
ATOM 639 C CA . ILE A 1 82 ? 4.736 8.760 -7.950 1.00 91.12 82 ILE A CA 1
ATOM 640 C C . ILE A 1 82 ? 3.560 8.713 -6.983 1.00 91.12 82 ILE A C 1
ATOM 642 O O . ILE A 1 82 ? 3.427 7.770 -6.202 1.00 91.12 82 ILE A O 1
ATOM 646 N N . GLN A 1 83 ? 2.711 9.737 -7.018 1.00 93.19 83 GLN A N 1
ATOM 647 C CA . GLN A 1 83 ? 1.502 9.757 -6.205 1.00 93.19 83 GLN A CA 1
ATOM 648 C C . GLN A 1 83 ? 0.450 8.825 -6.810 1.00 93.19 83 GLN A C 1
ATOM 650 O O . GLN A 1 83 ? 0.194 8.862 -8.014 1.00 93.19 83 GLN A O 1
ATOM 655 N N . ILE A 1 84 ? -0.170 8.014 -5.958 1.00 97.25 84 ILE A N 1
ATOM 656 C CA . ILE A 1 84 ? -1.291 7.143 -6.301 1.00 97.25 84 ILE A CA 1
ATOM 657 C C . ILE A 1 84 ? -2.567 7.730 -5.696 1.00 97.25 84 ILE A C 1
ATOM 659 O O . ILE A 1 84 ? -2.549 8.330 -4.621 1.00 97.25 84 ILE A O 1
ATOM 663 N N . ASP A 1 85 ? -3.678 7.585 -6.413 1.00 96.38 85 ASP A N 1
ATOM 664 C CA . ASP A 1 85 ? -4.993 8.025 -5.965 1.00 96.38 85 ASP A CA 1
ATOM 665 C C . ASP A 1 85 ? -5.401 7.343 -4.652 1.00 96.38 85 ASP A C 1
ATOM 667 O O . ASP A 1 85 ? -5.127 6.162 -4.452 1.00 96.38 85 ASP A O 1
ATOM 671 N N . GLY A 1 86 ? -6.097 8.074 -3.778 1.00 96.75 86 GLY A N 1
ATOM 672 C CA . GLY A 1 86 ? -6.622 7.558 -2.512 1.00 96.75 86 GLY A CA 1
ATOM 673 C C . GLY A 1 86 ? -5.838 8.002 -1.277 1.00 96.75 86 GLY A C 1
ATOM 674 O O . G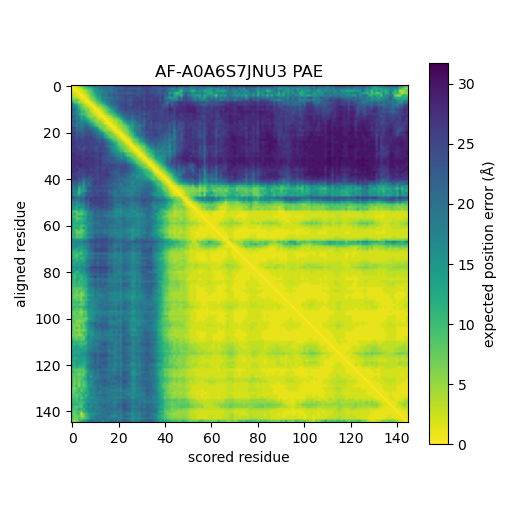LY A 1 86 ? -4.792 8.640 -1.378 1.00 96.75 86 GLY A O 1
ATOM 675 N N . LEU A 1 87 ? -6.395 7.670 -0.108 1.00 97.12 87 LEU A N 1
ATOM 676 C CA . LEU A 1 87 ? -5.861 8.023 1.206 1.00 97.12 87 LEU A CA 1
ATOM 677 C C . LEU A 1 87 ? -5.818 6.778 2.105 1.00 97.12 87 LEU A C 1
ATOM 679 O O . LEU A 1 87 ? -6.867 6.194 2.386 1.00 97.12 87 LEU A O 1
ATOM 683 N N . LEU A 1 88 ? -4.629 6.384 2.560 1.00 97.81 88 LEU A N 1
ATOM 684 C CA . LEU A 1 88 ? -4.402 5.232 3.434 1.00 97.81 88 LEU A CA 1
ATOM 685 C C . LEU A 1 88 ? -3.483 5.601 4.600 1.00 97.81 88 LEU A C 1
ATOM 687 O O . LEU A 1 88 ? -2.574 6.414 4.466 1.00 97.81 88 LEU A O 1
ATOM 691 N N . THR A 1 89 ? -3.695 4.954 5.739 1.00 95.62 89 THR A N 1
ATOM 692 C CA . THR A 1 89 ? -2.799 5.011 6.902 1.00 95.62 89 THR A CA 1
ATOM 693 C C . THR A 1 89 ? -1.775 3.878 6.867 1.00 95.62 89 THR A C 1
ATOM 695 O O . THR A 1 89 ? -0.656 4.057 7.341 1.00 95.62 89 THR A O 1
ATOM 698 N N . HIS A 1 90 ? -2.117 2.746 6.243 1.00 96.56 90 HIS A N 1
ATOM 699 C CA . HIS A 1 90 ? -1.229 1.601 6.040 1.00 96.56 90 HIS A CA 1
ATOM 700 C C . HIS A 1 90 ? -1.390 1.049 4.622 1.00 96.56 90 HIS A C 1
ATOM 702 O O . HIS A 1 90 ? -2.515 0.843 4.167 1.00 96.56 90 HIS A O 1
ATOM 708 N N . VAL A 1 91 ? -0.281 0.760 3.945 1.00 98.00 91 VAL A N 1
ATOM 709 C CA . VAL A 1 91 ? -0.229 0.074 2.652 1.00 98.00 91 VAL A CA 1
ATOM 710 C C . VAL A 1 91 ? 0.757 -1.088 2.712 1.00 98.00 91 VAL A C 1
ATOM 712 O O . VAL A 1 91 ? 1.819 -0.982 3.316 1.00 98.00 91 VAL A O 1
ATOM 715 N N . THR A 1 92 ? 0.415 -2.196 2.071 1.00 98.00 92 THR A N 1
ATOM 716 C CA . THR A 1 92 ? 1.269 -3.382 1.963 1.00 98.00 92 THR A CA 1
ATOM 717 C C . THR A 1 92 ? 1.261 -3.914 0.536 1.00 98.00 92 THR A C 1
ATOM 719 O O . THR A 1 92 ? 0.262 -3.780 -0.180 1.00 98.00 92 THR A O 1
ATOM 722 N N . VAL A 1 93 ? 2.372 -4.506 0.104 1.00 97.06 93 VAL A N 1
ATOM 723 C CA . VAL A 1 93 ? 2.543 -5.073 -1.231 1.00 97.06 93 VAL A CA 1
ATOM 724 C C . VAL A 1 93 ? 3.248 -6.427 -1.178 1.00 97.06 93 VAL A C 1
ATOM 726 O O . VAL A 1 93 ? 4.342 -6.577 -0.650 1.00 97.06 93 VAL A O 1
ATOM 729 N N . GLY A 1 94 ? 2.650 -7.424 -1.827 1.00 94.56 94 GLY A N 1
ATOM 730 C CA . GLY A 1 94 ? 3.220 -8.764 -1.929 1.00 94.56 94 GLY A CA 1
ATOM 731 C C . GLY A 1 94 ? 2.759 -9.505 -3.178 1.00 94.56 94 GLY A C 1
ATOM 732 O O . GLY A 1 94 ? 2.183 -8.932 -4.105 1.00 94.56 94 GLY A O 1
ATOM 733 N N . LYS A 1 95 ? 2.962 -10.829 -3.207 1.00 92.25 95 LYS A N 1
ATOM 734 C CA . LYS A 1 95 ? 2.441 -11.670 -4.307 1.00 92.25 95 LYS A CA 1
ATOM 735 C C . LYS A 1 95 ? 0.907 -11.752 -4.295 1.00 92.25 95 LYS A C 1
ATOM 737 O O . LYS A 1 95 ? 0.319 -12.137 -5.301 1.00 92.25 95 LYS A O 1
ATOM 742 N N . SER A 1 96 ? 0.272 -11.382 -3.182 1.00 93.25 96 SER A N 1
ATOM 743 C CA . SER A 1 96 ? -1.182 -11.187 -3.058 1.00 93.25 96 SER A CA 1
ATOM 744 C C . SER A 1 96 ? -1.689 -9.846 -3.602 1.00 93.25 96 SER A C 1
ATOM 746 O O . SER A 1 96 ? -2.879 -9.555 -3.479 1.00 93.25 96 SER A O 1
ATOM 748 N N . GLY A 1 97 ? -0.819 -9.027 -4.198 1.00 95.50 97 GLY A N 1
ATOM 749 C CA . GLY A 1 97 ? -1.150 -7.689 -4.681 1.00 95.50 97 GLY A CA 1
ATOM 750 C C . GLY A 1 97 ? -0.941 -6.613 -3.619 1.00 95.50 97 GLY A C 1
ATOM 751 O O . GLY A 1 97 ? -0.237 -6.834 -2.634 1.00 95.50 97 GLY A O 1
ATOM 752 N N . VAL A 1 98 ? -1.543 -5.444 -3.850 1.00 97.81 98 VAL A N 1
ATOM 753 C CA . VAL A 1 98 ? -1.419 -4.270 -2.977 1.00 97.81 98 VAL A CA 1
ATOM 754 C C . VAL A 1 98 ? -2.709 -4.089 -2.187 1.00 97.81 98 VAL A C 1
ATOM 756 O O . VAL A 1 98 ? -3.805 -4.090 -2.757 1.00 97.81 98 VAL A O 1
ATOM 759 N N . TRP A 1 99 ? -2.566 -3.924 -0.881 1.00 98.38 99 TRP A N 1
ATOM 760 C CA . TRP A 1 99 ? -3.662 -3.763 0.066 1.00 98.38 99 TRP A CA 1
ATOM 761 C C . TRP A 1 99 ? -3.395 -2.570 0.971 1.00 98.38 99 TRP A C 1
ATOM 763 O O . TRP A 1 99 ? -2.261 -2.113 1.088 1.00 98.38 99 TRP A O 1
ATOM 773 N N . GLY A 1 100 ? -4.429 -2.081 1.639 1.00 98.12 100 GLY A N 1
ATOM 774 C CA . GLY A 1 100 ? -4.245 -1.069 2.662 1.00 98.12 100 GLY A CA 1
ATOM 775 C C . GLY A 1 100 ? -5.486 -0.803 3.484 1.00 98.12 100 GLY A C 1
ATOM 776 O O . GLY A 1 100 ? -6.572 -1.291 3.165 1.00 98.12 100 GLY A O 1
ATOM 777 N N . VAL A 1 101 ? -5.300 -0.019 4.541 1.00 98.12 101 VAL A N 1
ATOM 778 C CA . VAL A 1 101 ? -6.380 0.499 5.383 1.00 98.12 101 VAL A CA 1
ATOM 779 C C . VAL A 1 101 ? -6.320 2.019 5.468 1.00 98.12 101 VAL A C 1
ATOM 781 O O . VAL A 1 101 ? -5.242 2.606 5.338 1.00 98.12 101 VAL A O 1
ATOM 784 N N . ASN A 1 102 ? -7.472 2.667 5.639 1.00 97.50 102 ASN A N 1
ATOM 785 C CA . ASN A 1 102 ? -7.554 4.119 5.817 1.00 97.50 102 ASN A CA 1
ATOM 786 C C . ASN A 1 102 ? -7.753 4.515 7.293 1.00 97.50 102 ASN A C 1
ATOM 788 O O . ASN A 1 102 ? -7.765 3.678 8.188 1.00 97.50 102 ASN A O 1
ATOM 792 N N . GLN A 1 103 ? -7.923 5.815 7.552 1.00 95.81 103 GLN A N 1
ATOM 793 C CA . GLN A 1 103 ? -8.143 6.350 8.902 1.00 95.81 103 GLN A CA 1
ATOM 794 C C . GLN A 1 103 ? -9.459 5.882 9.552 1.00 95.81 103 GLN A C 1
ATOM 796 O O . GLN A 1 103 ? -9.591 5.933 10.770 1.00 95.81 103 GLN A O 1
ATOM 801 N N . GLY A 1 104 ? -10.434 5.454 8.750 1.00 96.69 104 GLY A N 1
ATOM 802 C CA . GLY A 1 104 ? -11.680 4.854 9.221 1.00 96.69 104 GLY A CA 1
ATOM 803 C C . GLY A 1 104 ? -11.593 3.339 9.404 1.00 96.69 104 GLY A C 1
ATOM 804 O O . GLY A 1 104 ? -12.639 2.707 9.486 1.00 96.69 104 GLY A O 1
ATOM 805 N N . ASP A 1 105 ? -10.384 2.766 9.408 1.00 97.50 105 ASP A N 1
ATOM 806 C CA . ASP A 1 105 ? -10.091 1.328 9.441 1.00 97.50 105 ASP A CA 1
ATOM 807 C C . ASP A 1 105 ? -10.660 0.535 8.242 1.00 97.50 105 ASP A C 1
ATOM 809 O O . ASP A 1 105 ? -10.620 -0.695 8.227 1.00 97.50 105 ASP A O 1
ATOM 813 N N . ASP A 1 106 ? -11.169 1.210 7.203 1.00 98.31 106 ASP A N 1
ATOM 814 C CA . ASP A 1 106 ? -11.732 0.558 6.019 1.00 98.31 106 ASP A CA 1
ATOM 815 C C . ASP A 1 106 ? -10.640 -0.152 5.211 1.00 98.31 106 ASP A C 1
ATOM 817 O O . ASP A 1 106 ? -9.567 0.405 4.979 1.00 98.31 106 ASP A O 1
ATOM 821 N N . ILE A 1 107 ? -10.952 -1.347 4.703 1.00 98.50 107 ILE A N 1
ATOM 822 C CA . ILE A 1 107 ? -10.019 -2.196 3.952 1.00 98.50 107 ILE A CA 1
ATOM 823 C C . ILE A 1 107 ? -10.127 -1.925 2.449 1.00 98.50 107 ILE A C 1
ATOM 825 O O . ILE A 1 107 ? -11.222 -1.921 1.881 1.00 98.50 107 ILE A O 1
ATOM 829 N N . PHE A 1 108 ? -8.984 -1.799 1.773 1.00 98.69 108 PHE A N 1
ATOM 830 C CA . PHE A 1 108 ? -8.902 -1.601 0.328 1.00 98.69 108 PHE A CA 1
ATOM 831 C C . PHE A 1 108 ? -7.930 -2.575 -0.342 1.00 98.69 108 PHE A C 1
ATOM 833 O O . PHE A 1 108 ? -6.859 -2.883 0.178 1.00 98.69 108 PHE A O 1
ATOM 840 N N . PHE A 1 109 ? -8.292 -3.010 -1.548 1.00 98.19 109 PHE A N 1
ATOM 841 C CA . PHE A 1 109 ? -7.440 -3.770 -2.463 1.00 98.19 109 PHE A CA 1
ATOM 842 C C . PHE A 1 109 ? -7.219 -2.982 -3.755 1.00 98.19 109 PHE A C 1
ATOM 844 O O . PHE A 1 109 ? -8.184 -2.499 -4.357 1.00 98.19 109 PHE A O 1
ATOM 851 N N . ARG A 1 110 ? -5.970 -2.883 -4.219 1.00 98.12 110 ARG A N 1
ATOM 852 C CA . ARG A 1 110 ? -5.637 -2.228 -5.489 1.00 98.12 110 ARG A CA 1
ATOM 853 C C . ARG A 1 110 ? -5.959 -3.147 -6.665 1.00 98.12 110 ARG A C 1
ATOM 855 O O . ARG A 1 110 ? -5.466 -4.268 -6.751 1.00 98.12 110 ARG A O 1
ATOM 862 N N . GLN A 1 111 ? -6.759 -2.664 -7.606 1.00 96.62 111 GLN A N 1
ATOM 863 C CA . GLN A 1 111 ? -7.222 -3.426 -8.763 1.00 96.62 111 GLN A CA 1
ATOM 864 C C . GLN A 1 111 ? -6.532 -3.020 -10.066 1.00 96.62 111 GLN A C 1
ATOM 866 O O . GLN A 1 111 ? -6.055 -1.898 -10.228 1.00 96.62 111 GLN A O 1
ATOM 871 N N . GLY A 1 112 ? -6.545 -3.943 -11.033 1.00 94.50 112 GLY A N 1
ATOM 872 C CA . GLY A 1 112 ? -6.122 -3.691 -12.413 1.00 94.50 112 GLY A CA 1
ATOM 873 C C . GLY A 1 112 ? -4.612 -3.588 -12.614 1.00 94.50 112 GLY A C 1
ATOM 874 O O . GLY A 1 112 ? -4.178 -3.030 -13.619 1.00 94.50 112 GLY A O 1
ATOM 875 N N . ALA A 1 113 ? -3.812 -4.110 -11.679 1.00 92.62 113 ALA A N 1
ATOM 876 C CA . ALA A 1 113 ? -2.374 -4.230 -11.879 1.00 92.62 113 ALA A CA 1
ATOM 877 C C . ALA A 1 113 ? -2.082 -5.228 -13.013 1.00 92.62 113 ALA A C 1
ATOM 879 O O . ALA A 1 113 ? -2.527 -6.375 -12.981 1.00 92.62 113 ALA A O 1
ATOM 880 N N . THR A 1 114 ? -1.342 -4.782 -14.025 1.00 91.31 114 THR A N 1
ATOM 881 C CA . THR A 1 114 ? -0.910 -5.589 -15.180 1.00 91.31 114 TH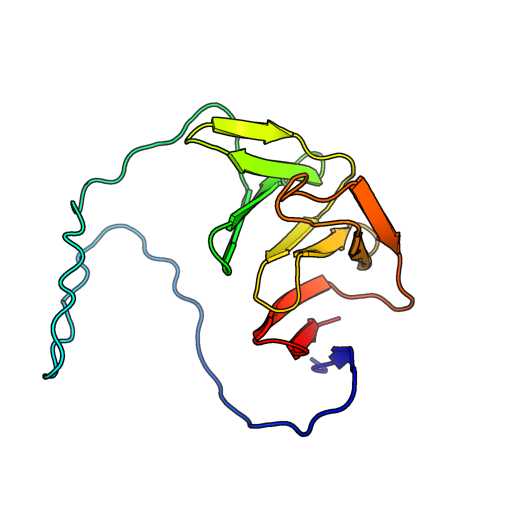R A CA 1
ATOM 882 C C . THR A 1 114 ? 0.533 -5.229 -15.542 1.00 91.31 114 THR A C 1
ATOM 884 O O . THR A 1 114 ? 1.022 -4.199 -15.076 1.00 91.31 114 THR A O 1
A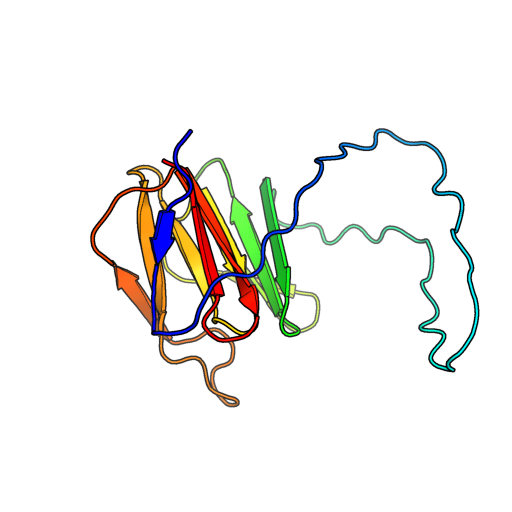TOM 887 N N . PRO A 1 115 ? 1.227 -5.990 -16.410 1.00 88.94 115 PRO A N 1
ATOM 888 C CA . PRO A 1 115 ? 2.554 -5.592 -16.885 1.00 88.94 115 PRO A CA 1
ATOM 889 C C . PRO A 1 115 ? 2.604 -4.188 -17.519 1.00 88.94 115 PRO A C 1
ATOM 891 O O . PRO A 1 115 ? 3.611 -3.503 -17.390 1.00 88.94 115 PRO A O 1
ATOM 894 N N . GLY A 1 116 ? 1.519 -3.741 -18.168 1.00 90.38 116 GLY A N 1
ATOM 895 C CA . GLY A 1 116 ? 1.413 -2.394 -18.752 1.00 90.38 116 GLY A CA 1
ATOM 896 C C . GLY A 1 116 ? 0.921 -1.311 -17.782 1.00 90.38 116 GLY A C 1
ATOM 897 O O . GLY A 1 116 ? 1.040 -0.127 -18.079 1.00 90.38 116 GLY A O 1
ATOM 898 N N . ALA A 1 117 ? 0.382 -1.702 -16.627 1.00 91.12 117 ALA A N 1
ATOM 899 C CA . ALA A 1 117 ? -0.113 -0.807 -15.584 1.00 91.12 117 ALA A CA 1
ATOM 900 C C . ALA A 1 117 ? 0.270 -1.372 -14.203 1.00 91.12 117 ALA A C 1
ATOM 902 O O . ALA A 1 117 ? -0.591 -1.891 -13.486 1.00 91.12 117 ALA A O 1
ATOM 903 N N . PRO A 1 118 ? 1.561 -1.333 -13.822 1.00 91.31 118 PRO A N 1
ATOM 904 C CA . PRO A 1 118 ? 2.071 -2.067 -12.660 1.00 91.31 118 PRO A CA 1
ATOM 905 C C . PRO A 1 118 ? 1.489 -1.594 -11.322 1.00 91.31 118 PRO A C 1
ATOM 907 O O . PRO A 1 118 ? 1.436 -2.378 -10.376 1.00 91.31 118 PRO A O 1
ATOM 910 N N . TYR A 1 119 ? 1.005 -0.351 -11.256 1.00 95.44 119 TYR A N 1
ATOM 911 C CA . TYR A 1 119 ? 0.418 0.246 -10.053 1.00 95.44 119 TYR A CA 1
ATOM 912 C C . TYR A 1 119 ? -1.117 0.190 -10.023 1.00 95.44 119 TYR A C 1
ATOM 914 O O . TYR A 1 119 ? -1.739 0.748 -9.123 1.00 95.44 119 TYR A O 1
ATOM 922 N N . GLY A 1 120 ? -1.744 -0.492 -10.987 1.00 95.62 120 GLY A N 1
ATOM 923 C CA . GLY A 1 120 ? -3.198 -0.628 -11.077 1.00 95.62 120 GLY A CA 1
ATOM 924 C C . GLY A 1 120 ? -3.939 0.677 -11.378 1.00 95.62 120 GLY A C 1
ATOM 925 O O . GLY A 1 120 ? -3.331 1.726 -11.584 1.00 95.62 120 GLY A O 1
ATOM 926 N N . ILE A 1 121 ? -5.270 0.603 -11.401 1.00 95.75 121 ILE A N 1
ATOM 927 C CA . ILE A 1 121 ? -6.153 1.686 -11.879 1.00 95.75 121 ILE A CA 1
ATOM 928 C C . ILE A 1 121 ? -7.124 2.226 -10.828 1.00 95.75 121 ILE A C 1
ATOM 930 O O . ILE A 1 121 ? -7.738 3.262 -11.053 1.00 95.75 121 ILE A O 1
ATOM 934 N N . GLY A 1 122 ? -7.318 1.518 -9.716 1.00 96.94 122 GLY A N 1
ATOM 935 C CA . GLY A 1 122 ? -8.287 1.925 -8.703 1.00 96.94 122 GLY A CA 1
ATOM 936 C C . GLY A 1 122 ? -8.230 1.073 -7.445 1.00 96.94 122 GLY A C 1
ATOM 937 O O . GLY A 1 122 ? -7.631 -0.005 -7.427 1.00 96.94 122 GLY A O 1
ATOM 938 N N . TRP A 1 123 ? -8.880 1.556 -6.393 1.00 98.44 123 TRP A N 1
ATOM 939 C CA . TRP A 1 123 ? -9.075 0.829 -5.143 1.00 98.44 123 TRP A CA 1
ATOM 940 C C . TRP A 1 123 ? -10.481 0.248 -5.068 1.00 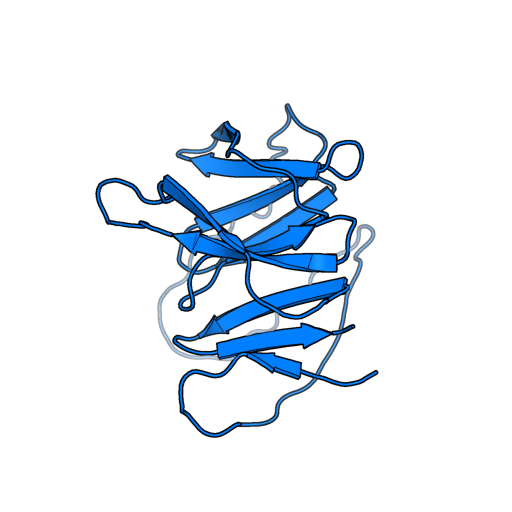98.44 123 TRP A C 1
ATOM 942 O O . TRP A 1 123 ? -11.466 0.937 -5.324 1.00 98.44 123 TRP A O 1
ATOM 952 N N . ARG A 1 124 ? -10.582 -1.012 -4.649 1.00 98.06 124 ARG A N 1
ATOM 953 C CA . ARG A 1 124 ? -11.845 -1.630 -4.246 1.00 98.06 124 ARG A CA 1
ATOM 954 C C . ARG A 1 124 ? -11.900 -1.719 -2.736 1.00 98.06 124 ARG A C 1
ATOM 956 O O . ARG A 1 124 ? -11.057 -2.392 -2.149 1.00 98.06 124 ARG A O 1
ATOM 963 N N . LYS A 1 125 ? -12.916 -1.096 -2.141 1.00 98.12 125 LYS A N 1
ATOM 964 C CA . LYS A 1 125 ? -13.256 -1.277 -0.729 1.00 98.12 125 LYS A CA 1
ATOM 965 C C . LYS A 1 125 ? -13.790 -2.693 -0.490 1.00 98.12 125 LYS A C 1
ATOM 967 O O . LYS A 1 125 ? -14.538 -3.214 -1.320 1.00 98.12 125 LYS A O 1
ATOM 972 N N . LEU A 1 126 ? -13.394 -3.305 0.619 1.00 97.25 126 LEU A N 1
ATOM 973 C CA . LEU A 1 126 ? -13.916 -4.581 1.102 1.00 97.25 126 LEU A CA 1
ATOM 974 C C . LEU A 1 126 ? -14.615 -4.385 2.448 1.00 97.25 126 LEU A C 1
ATOM 976 O O . LEU A 1 126 ? -14.346 -3.420 3.161 1.00 97.25 126 LEU A O 1
ATOM 980 N N . ASP A 1 127 ? -15.500 -5.319 2.783 1.00 94.25 127 ASP A N 1
ATOM 981 C CA . ASP A 1 127 ? -16.172 -5.338 4.078 1.00 94.25 127 ASP A CA 1
ATOM 982 C C . ASP A 1 127 ? -15.193 -5.673 5.209 1.00 94.25 127 ASP A C 1
ATOM 984 O O . ASP A 1 127 ? -14.276 -6.485 5.050 1.00 94.25 127 ASP A O 1
ATOM 988 N N . GLY A 1 128 ? -15.450 -5.097 6.382 1.00 94.50 128 GLY A N 1
ATOM 989 C CA . GLY A 1 128 ? -14.628 -5.263 7.576 1.00 94.50 128 GLY A CA 1
ATOM 990 C C . GLY A 1 128 ? -13.794 -4.028 7.896 1.00 94.50 128 GLY A C 1
ATOM 991 O O . GLY A 1 128 ? -13.712 -3.093 7.104 1.00 94.50 128 GLY A O 1
ATOM 992 N N . LEU A 1 129 ? -13.206 -4.046 9.091 1.00 96.25 129 LEU A N 1
ATOM 993 C CA . LEU A 1 129 ? -12.376 -2.973 9.629 1.00 96.25 129 LEU A CA 1
ATOM 994 C C . LEU A 1 129 ? -11.087 -3.569 10.199 1.00 96.25 129 LEU A C 1
ATOM 996 O O . LEU A 1 129 ? -11.149 -4.600 10.881 1.00 96.25 129 LEU A O 1
ATOM 1000 N N . LEU A 1 130 ? -9.948 -2.952 9.893 1.00 96.81 130 LEU A N 1
ATOM 1001 C CA . LEU A 1 130 ? -8.617 -3.345 10.352 1.00 96.81 130 LEU A CA 1
ATOM 1002 C C . LEU A 1 130 ? -7.753 -2.103 10.603 1.00 96.81 130 LEU A C 1
ATOM 1004 O O . LEU A 1 130 ? -7.773 -1.157 9.823 1.00 96.81 130 LEU A O 1
ATOM 1008 N N . LYS A 1 131 ? -6.915 -2.163 11.636 1.00 94.88 131 LYS A N 1
ATOM 1009 C CA . LYS A 1 131 ? -5.886 -1.154 11.930 1.00 94.88 131 LYS A CA 1
ATOM 1010 C C . LYS A 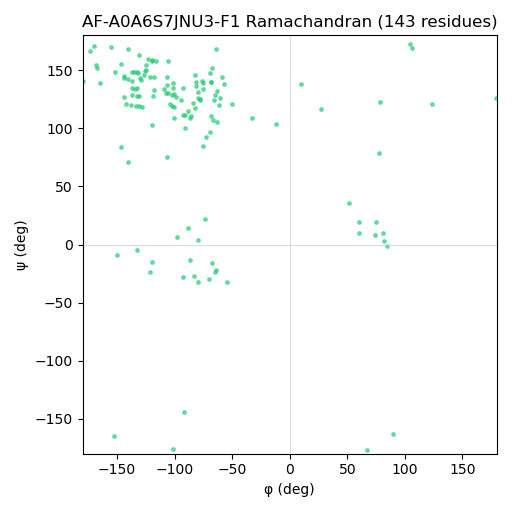1 131 ? -4.605 -1.356 11.126 1.00 94.88 131 LYS A C 1
ATOM 1012 O O . LYS A 1 131 ? -3.849 -0.413 10.907 1.00 94.88 131 LYS A O 1
ATOM 1017 N N . GLN A 1 132 ? -4.328 -2.595 10.725 1.00 96.25 132 GLN A N 1
ATOM 1018 C CA . GLN A 1 132 ? -3.164 -2.963 9.921 1.00 96.25 132 GLN A CA 1
ATOM 1019 C C . GLN A 1 132 ? -3.474 -4.204 9.079 1.00 96.25 132 GLN A C 1
ATOM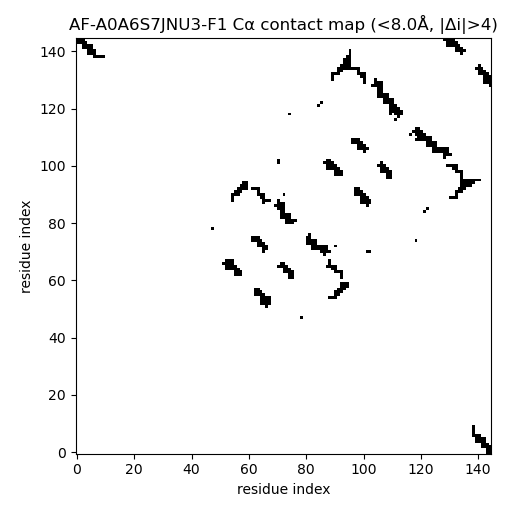 1021 O O . GLN A 1 132 ? -4.235 -5.082 9.496 1.00 96.25 132 GLN A O 1
ATOM 1026 N N . ILE A 1 133 ? -2.849 -4.275 7.905 1.00 97.31 133 ILE A N 1
ATOM 1027 C CA . ILE A 1 133 ? -2.973 -5.362 6.936 1.00 97.31 133 ILE A CA 1
ATOM 1028 C C . ILE A 1 133 ? -1.600 -5.659 6.317 1.00 97.31 133 ILE A C 1
ATOM 1030 O O . ILE A 1 133 ? -0.836 -4.730 6.077 1.00 97.31 133 ILE A O 1
ATOM 1034 N N . ASP A 1 134 ? -1.304 -6.934 6.065 1.00 97.31 134 ASP A N 1
ATOM 1035 C CA . ASP A 1 134 ? -0.032 -7.418 5.514 1.00 97.31 134 ASP A CA 1
ATOM 1036 C C . ASP A 1 134 ? -0.278 -8.404 4.357 1.00 97.31 134 ASP A C 1
ATOM 1038 O O . ASP A 1 134 ? -1.060 -9.358 4.485 1.00 97.31 134 ASP A O 1
ATOM 1042 N N . ALA A 1 135 ? 0.351 -8.143 3.207 1.00 95.38 135 ALA A N 1
ATOM 1043 C CA . ALA A 1 135 ? 0.236 -8.928 1.986 1.00 95.38 135 ALA A CA 1
ATOM 1044 C C . ALA A 1 135 ? 1.438 -9.866 1.820 1.00 95.38 135 ALA A C 1
ATOM 1046 O O . ALA A 1 135 ? 2.537 -9.463 1.449 1.00 95.38 135 ALA A O 1
ATOM 1047 N N . GLY A 1 136 ? 1.194 -11.164 1.992 1.00 88.06 136 GLY A N 1
ATOM 1048 C CA . GLY A 1 136 ? 2.225 -12.191 1.905 1.00 88.06 136 GLY A CA 1
ATOM 1049 C C . GLY A 1 136 ? 2.400 -12.810 0.512 1.00 88.06 136 GLY A C 1
ATOM 1050 O O . GLY A 1 136 ? 2.289 -12.177 -0.549 1.00 88.06 136 GLY A O 1
ATOM 1051 N N . SER A 1 137 ? 2.697 -14.112 0.519 1.00 89.50 137 SER A N 1
ATOM 1052 C CA . SER A 1 137 ? 2.714 -14.962 -0.674 1.00 89.50 137 SER A CA 1
ATOM 1053 C C . SER A 1 137 ? 1.320 -15.075 -1.307 1.00 89.50 137 SER A C 1
ATOM 1055 O O . SER A 1 137 ? 0.333 -14.660 -0.716 1.00 89.50 137 SER A O 1
ATOM 1057 N N . SER A 1 138 ? 1.230 -15.620 -2.525 1.00 88.50 138 SER A N 1
ATOM 1058 C CA . SER A 1 138 ? -0.021 -15.658 -3.299 1.00 88.50 138 SER A CA 1
ATOM 1059 C C . SER A 1 138 ? -1.201 -16.216 -2.489 1.00 88.50 138 SER A C 1
ATOM 1061 O O . SER A 1 138 ? -1.148 -17.345 -2.008 1.00 88.50 138 SER A O 1
ATOM 1063 N N . GLY A 1 139 ? -2.255 -15.407 -2.345 1.00 86.19 139 GLY A N 1
ATOM 1064 C CA . GLY A 1 139 ? -3.478 -15.763 -1.618 1.00 86.19 139 GLY A CA 1
ATOM 1065 C C . GLY A 1 139 ? -3.411 -15.541 -0.104 1.00 86.19 139 GLY A C 1
ATOM 1066 O O . GLY A 1 139 ? -4.401 -15.774 0.584 1.00 86.19 139 GLY A O 1
ATOM 1067 N N . ILE A 1 140 ? -2.280 -15.074 0.424 1.00 91.31 140 ILE A N 1
ATOM 1068 C CA . ILE A 1 140 ? -2.084 -14.815 1.849 1.00 91.31 140 ILE A CA 1
ATOM 1069 C C . ILE A 1 140 ? -2.181 -13.319 2.134 1.00 91.31 140 ILE A C 1
ATOM 1071 O O . ILE A 1 140 ? -1.387 -12.531 1.615 1.00 91.31 140 ILE A O 1
ATOM 1075 N N . VAL A 1 141 ? -3.158 -12.959 2.970 1.00 93.44 141 VAL A N 1
ATOM 1076 C CA . VAL A 1 141 ? -3.372 -11.614 3.515 1.00 93.44 141 VAL A CA 1
ATOM 1077 C C . VAL A 1 141 ? -3.886 -11.745 4.949 1.00 93.44 141 VAL A C 1
ATOM 1079 O O . VAL A 1 141 ? -4.880 -12.441 5.197 1.00 93.44 141 VAL A O 1
ATOM 1082 N N . TYR A 1 142 ? -3.219 -11.077 5.885 1.00 94.06 142 TYR A N 1
ATOM 1083 C CA . TYR A 1 142 ? -3.597 -11.050 7.299 1.00 94.06 142 TYR A CA 1
ATOM 1084 C C . TYR A 1 142 ? -3.764 -9.618 7.786 1.00 94.06 142 TYR A C 1
ATOM 1086 O O . TYR A 1 142 ? -3.150 -8.701 7.253 1.00 94.06 142 TYR A O 1
ATOM 1094 N N . GLY A 1 143 ? -4.571 -9.430 8.824 1.00 93.69 143 GLY A N 1
ATOM 1095 C CA . GLY A 1 143 ? -4.684 -8.140 9.483 1.00 93.69 143 GLY A CA 1
ATOM 1096 C C . GLY A 1 143 ? -5.139 -8.236 10.930 1.00 93.69 143 GLY A C 1
ATOM 1097 O O . GLY A 1 143 ? -5.551 -9.299 11.411 1.00 93.69 143 GLY A O 1
ATOM 1098 N N . VAL A 1 144 ? -5.052 -7.096 11.608 1.00 91.81 144 VAL A N 1
ATOM 1099 C CA . VAL A 1 144 ? -5.455 -6.902 13.006 1.00 91.81 144 VAL A CA 1
ATOM 1100 C C . VAL A 1 144 ? -6.424 -5.728 13.129 1.00 91.81 144 VAL A C 1
ATOM 1102 O O . VAL A 1 144 ? -6.311 -4.762 12.374 1.00 91.81 144 VAL A O 1
ATOM 1105 N N . ASP A 1 145 ? -7.370 -5.824 14.066 1.00 88.31 145 ASP A N 1
ATOM 1106 C CA . ASP A 1 145 ? -8.408 -4.826 14.367 1.00 88.31 145 ASP A CA 1
ATOM 1107 C C . ASP A 1 145 ? -8.238 -4.130 15.732 1.00 88.31 145 ASP A C 1
ATOM 1109 O O . ASP A 1 145 ? -7.474 -4.593 16.611 1.00 88.31 145 ASP A O 1
#

InterPro domains:
  IPR006624 Beta-propeller repeat TECPR [PF19193] (53-144)
  IPR006624 Beta-propeller repeat TECPR [SM00706] (43-78)
  IPR006624 Beta-propeller repeat TECPR [SM00706] (79-112)